Protein AF-A0A8T3ZBG5-F1 (afdb_monomer_lite)

Structure (mmCIF, N/CA/C/O backbone):
data_AF-A0A8T3ZBG5-F1
#
_entry.id   AF-A0A8T3ZBG5-F1
#
loop_
_atom_site.group_PDB
_atom_site.id
_atom_site.type_symbol
_atom_site.label_atom_id
_atom_site.label_alt_id
_atom_site.label_comp_id
_atom_site.label_asym_id
_atom_site.label_entity_id
_atom_site.label_seq_id
_atom_site.pdbx_PDB_ins_code
_atom_site.Cartn_x
_atom_site.Cartn_y
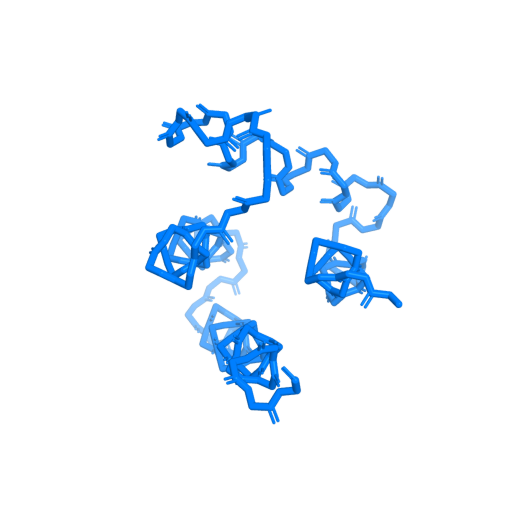_atom_site.Cartn_z
_atom_site.occupancy
_atom_site.B_iso_or_equiv
_atom_site.auth_seq_id
_atom_site.auth_comp_id
_atom_site.auth_asym_id
_atom_site.auth_atom_id
_atom_site.pdbx_PDB_model_num
ATOM 1 N N . MET A 1 1 ? 0.694 0.821 17.215 1.00 74.88 1 MET A N 1
ATOM 2 C CA . MET A 1 1 ? 0.960 1.204 15.819 1.00 74.88 1 MET A CA 1
ATOM 3 C C . MET A 1 1 ? -0.352 1.096 15.072 1.00 74.88 1 MET A C 1
ATOM 5 O O . MET A 1 1 ? -0.940 0.016 15.092 1.00 74.88 1 MET A O 1
ATOM 9 N N . ASN A 1 2 ? -0.856 2.203 14.535 1.00 88.00 2 ASN A N 1
ATOM 10 C CA . ASN A 1 2 ? -2.113 2.205 13.782 1.00 88.00 2 ASN A CA 1
ATOM 11 C C . ASN A 1 2 ? -1.910 1.573 12.387 1.00 88.00 2 ASN A C 1
ATOM 13 O O . ASN A 1 2 ? -0.784 1.264 11.983 1.00 88.00 2 ASN A O 1
ATOM 17 N N 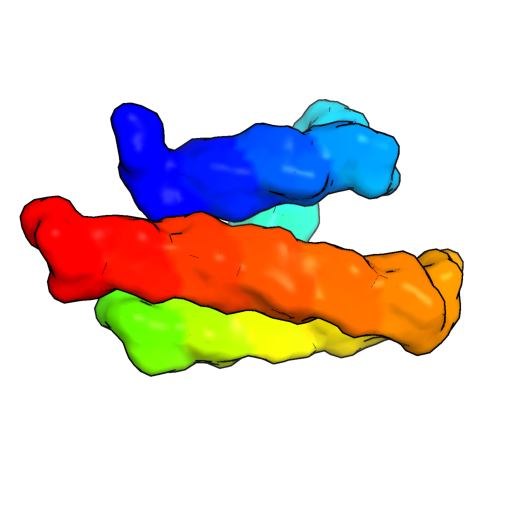. VAL A 1 3 ? -3.004 1.329 11.662 1.00 91.62 3 VAL A N 1
ATOM 18 C CA . VAL A 1 3 ? -2.959 0.696 10.330 1.00 91.62 3 VAL A CA 1
ATOM 19 C C . VAL A 1 3 ? -2.109 1.512 9.354 1.00 91.62 3 VAL A C 1
ATOM 21 O O . VAL A 1 3 ? -1.321 0.942 8.603 1.00 91.62 3 VAL A O 1
ATOM 24 N N . ASP A 1 4 ? -2.196 2.837 9.418 1.00 91.75 4 ASP A N 1
ATOM 25 C CA . ASP A 1 4 ? -1.435 3.747 8.563 1.00 91.75 4 ASP A CA 1
ATOM 26 C C . ASP A 1 4 ? 0.070 3.610 8.736 1.00 91.75 4 ASP A C 1
ATOM 28 O O . ASP A 1 4 ? 0.800 3.422 7.763 1.00 91.75 4 ASP A O 1
ATOM 32 N N . GLU A 1 5 ? 0.532 3.644 9.979 1.00 93.00 5 GLU A N 1
ATOM 33 C CA . GLU A 1 5 ? 1.928 3.451 10.332 1.00 93.00 5 GLU A CA 1
ATOM 34 C C . GLU A 1 5 ? 2.414 2.081 9.851 1.00 93.00 5 GLU A C 1
ATOM 36 O O . GLU A 1 5 ? 3.501 1.991 9.276 1.00 93.00 5 GLU A O 1
ATOM 41 N N . LYS A 1 6 ? 1.610 1.018 10.033 1.00 95.19 6 LYS A N 1
ATOM 42 C CA . LYS A 1 6 ? 1.942 -0.337 9.556 1.00 95.19 6 LYS A CA 1
ATOM 43 C C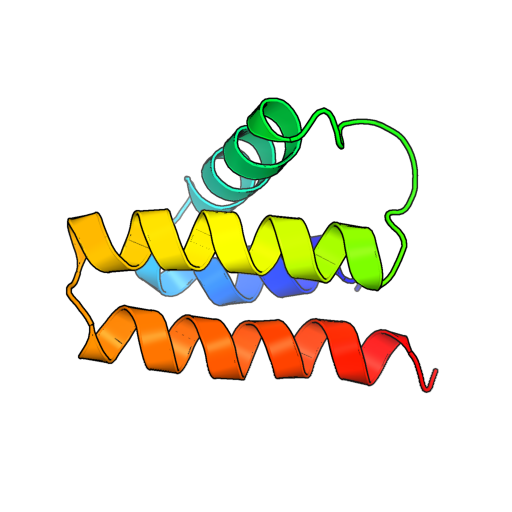 . LYS A 1 6 ? 2.096 -0.375 8.033 1.00 95.19 6 LYS A C 1
ATOM 45 O O . LYS A 1 6 ? 3.076 -0.933 7.542 1.00 95.19 6 LYS A O 1
ATOM 50 N N . ILE A 1 7 ? 1.172 0.240 7.291 1.00 94.94 7 ILE A N 1
ATOM 51 C CA . ILE A 1 7 ? 1.245 0.340 5.827 1.00 94.94 7 ILE A CA 1
ATOM 52 C C . ILE A 1 7 ? 2.511 1.102 5.420 1.00 94.94 7 ILE A C 1
ATOM 54 O O . ILE A 1 7 ? 3.285 0.609 4.605 1.00 94.94 7 ILE A O 1
ATOM 58 N N . VAL A 1 8 ? 2.777 2.271 6.008 1.00 96.00 8 VAL A N 1
ATOM 59 C CA . VAL A 1 8 ? 3.971 3.070 5.686 1.00 96.00 8 VAL A CA 1
ATOM 60 C C . VAL A 1 8 ? 5.254 2.289 5.969 1.00 96.00 8 VAL A C 1
ATOM 62 O O . VAL A 1 8 ? 6.145 2.248 5.120 1.00 96.00 8 VAL A O 1
ATOM 65 N N . ALA A 1 9 ? 5.346 1.620 7.119 1.00 96.38 9 ALA A N 1
ATOM 66 C CA . ALA A 1 9 ? 6.497 0.795 7.471 1.00 96.38 9 ALA A CA 1
ATOM 67 C C . ALA A 1 9 ? 6.696 -0.373 6.496 1.00 96.38 9 ALA A C 1
ATOM 69 O O . ALA A 1 9 ? 7.828 -0.648 6.101 1.00 96.38 9 ALA A O 1
ATOM 70 N N . TYR A 1 10 ? 5.611 -1.011 6.053 1.00 96.19 10 TYR A N 1
ATOM 71 C CA . TYR A 1 10 ? 5.662 -2.070 5.047 1.00 96.19 10 TYR A CA 1
ATOM 72 C C . TYR A 1 10 ? 6.137 -1.562 3.678 1.00 96.19 10 TYR A C 1
ATOM 74 O O . TYR A 1 10 ? 6.833 -2.274 2.958 1.00 96.19 10 TYR A O 1
ATOM 82 N N . MET A 1 11 ? 5.809 -0.317 3.325 1.00 95.25 11 MET A N 1
ATOM 83 C CA . MET A 1 11 ? 6.193 0.298 2.050 1.00 95.25 11 MET A CA 1
ATOM 84 C C . MET A 1 11 ? 7.601 0.926 2.060 1.00 95.25 11 MET A C 1
ATOM 86 O O . MET A 1 11 ? 8.151 1.192 0.987 1.00 95.25 11 MET A O 1
ATOM 90 N N . LYS A 1 12 ? 8.224 1.131 3.233 1.00 95.56 12 LYS A N 1
ATOM 91 C CA . LYS A 1 12 ? 9.587 1.693 3.361 1.00 95.56 12 LYS A CA 1
ATOM 92 C C . LYS A 1 12 ? 10.661 0.973 2.534 1.00 95.56 12 LYS A C 1
ATOM 94 O O . LYS A 1 12 ? 11.463 1.673 1.928 1.00 95.56 12 LYS A O 1
ATOM 99 N N . PRO A 1 13 ? 10.708 -0.368 2.427 1.00 92.50 13 PRO A N 1
ATOM 100 C CA . PRO A 1 13 ? 11.716 -1.041 1.603 1.00 92.50 13 PRO A CA 1
ATOM 101 C C . PRO A 1 13 ? 11.648 -0.687 0.110 1.00 92.50 13 PRO A C 1
ATOM 103 O O . PRO A 1 13 ? 12.651 -0.791 -0.587 1.00 92.50 13 PRO A O 1
ATOM 106 N N . LEU A 1 14 ? 10.477 -0.272 -0.385 1.00 90.81 14 LEU A N 1
ATOM 107 C CA . LEU A 1 14 ? 10.267 0.102 -1.788 1.00 90.81 14 LEU A CA 1
ATOM 108 C C . LEU A 1 14 ? 10.459 1.597 -2.032 1.00 90.81 14 LEU A C 1
ATOM 110 O O . LEU A 1 14 ? 10.996 1.988 -3.064 1.00 90.81 14 LEU A O 1
ATOM 114 N N . PHE A 1 15 ? 9.993 2.429 -1.102 1.00 92.44 15 PHE A N 1
ATOM 115 C CA . PHE A 1 15 ? 9.909 3.879 -1.296 1.00 92.44 15 PHE A CA 1
ATOM 116 C C . PHE A 1 15 ? 10.859 4.682 -0.400 1.00 92.44 15 PHE A C 1
ATOM 118 O O . PHE A 1 15 ? 10.909 5.907 -0.509 1.00 92.44 15 PHE A O 1
ATOM 125 N N . GLY A 1 16 ? 11.608 4.023 0.485 1.00 94.44 16 GLY A N 1
ATOM 126 C CA . GLY A 1 16 ? 12.471 4.667 1.469 1.00 94.44 16 GLY A CA 1
ATOM 127 C C . GLY A 1 16 ? 11.703 5.694 2.300 1.00 94.44 16 GLY A C 1
ATOM 128 O O . GLY A 1 16 ? 10.569 5.457 2.728 1.00 94.44 16 GLY A O 1
ATOM 129 N N . ASP A 1 17 ? 12.301 6.871 2.457 1.00 95.12 17 ASP A N 1
ATOM 130 C CA . ASP A 1 17 ? 11.713 8.001 3.183 1.00 95.12 17 ASP A CA 1
ATOM 131 C C . ASP A 1 17 ? 10.470 8.586 2.489 1.00 95.12 17 ASP A C 1
ATOM 133 O O . ASP A 1 17 ? 9.683 9.293 3.114 1.00 95.12 17 ASP A O 1
ATOM 137 N N . MET A 1 18 ? 10.231 8.262 1.211 1.00 94.56 18 MET A N 1
ATOM 138 C CA . MET A 1 18 ? 9.031 8.705 0.494 1.00 94.56 18 MET A CA 1
ATOM 139 C C . MET A 1 18 ? 7.797 7.844 0.784 1.00 94.56 18 MET A C 1
ATOM 141 O O . MET A 1 18 ? 6.717 8.182 0.306 1.00 94.56 18 MET A O 1
ATOM 145 N N . ALA A 1 19 ? 7.913 6.749 1.542 1.00 95.75 19 ALA A N 1
ATOM 146 C CA . ALA A 1 19 ? 6.801 5.826 1.781 1.00 95.75 19 ALA A CA 1
ATOM 147 C C . ALA A 1 19 ? 5.561 6.521 2.365 1.00 95.75 19 ALA A C 1
ATOM 149 O O . ALA A 1 19 ? 4.454 6.322 1.866 1.00 95.75 19 ALA A O 1
ATOM 150 N N . GLU A 1 20 ? 5.752 7.386 3.362 1.00 95.25 20 GLU A N 1
ATOM 151 C CA . GLU A 1 20 ? 4.664 8.143 3.990 1.00 95.25 20 GLU A CA 1
ATOM 152 C C . GLU A 1 20 ? 3.954 9.043 2.976 1.00 95.25 20 GLU A C 1
ATOM 154 O O . GLU A 1 20 ? 2.734 8.976 2.811 1.00 95.25 20 GLU A O 1
ATOM 159 N N . ARG A 1 21 ? 4.733 9.815 2.211 1.00 95.44 21 ARG A N 1
ATOM 160 C CA . ARG A 1 21 ? 4.207 10.690 1.162 1.00 95.44 21 ARG A CA 1
ATOM 161 C C . ARG A 1 21 ? 3.486 9.903 0.070 1.00 95.44 21 ARG A C 1
ATOM 163 O O . ARG A 1 21 ? 2.420 10.321 -0.371 1.00 95.44 21 ARG A O 1
ATOM 170 N N . THR A 1 22 ? 4.033 8.773 -0.370 1.00 94.88 22 THR A N 1
ATOM 171 C CA . THR A 1 22 ? 3.421 7.932 -1.407 1.00 94.88 22 THR A CA 1
ATOM 172 C C . THR A 1 22 ? 2.062 7.400 -0.965 1.00 94.88 22 THR A C 1
ATOM 174 O O . THR A 1 22 ? 1.104 7.465 -1.742 1.00 94.88 22 THR A O 1
ATOM 177 N N . VAL A 1 23 ? 1.960 6.910 0.275 1.00 94.69 23 VAL A N 1
ATOM 178 C CA . VAL A 1 23 ? 0.695 6.445 0.864 1.00 94.69 23 VAL A CA 1
ATOM 179 C C . VAL A 1 23 ? -0.291 7.608 0.993 1.00 94.69 23 VAL A C 1
ATOM 181 O O . VAL A 1 23 ? -1.442 7.470 0.576 1.00 94.69 23 VAL A O 1
ATOM 184 N N . GLY A 1 24 ? 0.165 8.768 1.478 1.00 95.06 24 GLY A N 1
ATOM 185 C CA . GLY A 1 24 ? -0.639 9.991 1.560 1.00 95.06 24 GLY A CA 1
ATOM 186 C C . GLY A 1 24 ? -1.227 10.402 0.209 1.00 95.06 24 GLY A C 1
ATOM 187 O O . GLY A 1 24 ? -2.435 10.573 0.092 1.00 95.06 24 GLY A O 1
ATOM 188 N N . VAL A 1 25 ? -0.412 10.429 -0.848 1.00 95.31 25 VAL A N 1
ATOM 189 C CA . VAL A 1 25 ? -0.869 10.749 -2.211 1.00 95.31 25 VAL A CA 1
ATOM 190 C C . VAL A 1 25 ? -1.914 9.747 -2.717 1.00 95.31 25 VAL A C 1
ATOM 192 O O . VAL A 1 25 ? -2.865 10.148 -3.387 1.00 95.31 25 VAL A O 1
ATOM 195 N N . GLN A 1 26 ? -1.783 8.447 -2.419 1.00 95.50 26 GLN A N 1
ATOM 196 C CA . GLN A 1 26 ? -2.812 7.477 -2.828 1.00 95.50 26 GLN A CA 1
ATOM 197 C C . GLN A 1 26 ? -4.135 7.700 -2.088 1.00 95.50 26 GLN A C 1
ATOM 199 O O . GLN A 1 26 ? -5.197 7.569 -2.692 1.00 95.50 26 GLN A O 1
ATOM 204 N N . LYS A 1 27 ? -4.091 8.087 -0.812 1.00 94.88 27 LYS A N 1
ATOM 205 C CA . LYS A 1 27 ? -5.290 8.460 -0.051 1.00 94.88 27 LYS A CA 1
ATOM 206 C C . LYS A 1 27 ? -5.931 9.742 -0.571 1.00 94.88 27 LYS A C 1
ATOM 208 O O . LYS A 1 27 ? -7.144 9.779 -0.761 1.00 94.88 27 LYS A O 1
ATOM 213 N N . GLU A 1 28 ? -5.127 10.764 -0.857 1.00 95.12 28 GLU A N 1
ATOM 214 C CA . GLU A 1 28 ? -5.583 12.035 -1.430 1.00 95.12 28 GLU A CA 1
ATOM 215 C C . GLU A 1 28 ? -6.312 11.828 -2.758 1.00 95.12 28 GLU A C 1
ATOM 217 O O . GLU A 1 28 ? -7.416 12.341 -2.933 1.00 95.12 28 GLU A O 1
ATOM 222 N N . LYS A 1 29 ? -5.761 11.000 -3.656 1.00 94.62 29 LYS A N 1
ATOM 223 C CA . LYS A 1 29 ? -6.413 10.626 -4.925 1.00 94.62 29 LYS A CA 1
ATOM 224 C C . LYS A 1 29 ? -7.794 9.996 -4.739 1.00 94.62 29 LYS A C 1
ATOM 226 O O . LYS A 1 29 ? -8.633 10.096 -5.628 1.00 94.62 29 LYS A O 1
ATOM 231 N N . LEU A 1 30 ? -8.016 9.329 -3.610 1.00 94.19 30 LEU A N 1
ATOM 232 C CA . LEU A 1 30 ? -9.277 8.674 -3.271 1.00 94.19 30 LEU A CA 1
ATOM 233 C C . LEU A 1 30 ? -10.215 9.567 -2.443 1.00 94.19 30 LEU A C 1
ATOM 235 O O . LEU A 1 30 ? -11.334 9.145 -2.156 1.00 94.19 30 LEU A O 1
ATOM 239 N N . GLY A 1 31 ? -9.782 10.775 -2.062 1.00 93.94 31 GLY A N 1
ATOM 240 C CA . GLY A 1 31 ? -10.524 11.671 -1.173 1.00 93.94 31 GLY A CA 1
ATOM 241 C C . GLY A 1 31 ? -10.526 11.237 0.299 1.00 93.94 31 GLY A C 1
ATOM 242 O O . GLY A 1 31 ? -11.364 11.699 1.066 1.00 93.94 31 GLY A O 1
ATOM 243 N N . LEU A 1 32 ? -9.603 10.359 0.702 1.00 91.88 32 LEU A N 1
ATOM 244 C CA . LEU A 1 32 ? -9.559 9.699 2.014 1.00 91.88 32 LEU A CA 1
ATOM 245 C C . LEU A 1 32 ? -8.541 10.366 2.955 1.00 91.88 32 LEU A C 1
ATOM 247 O O . LEU A 1 32 ? -7.596 9.735 3.422 1.00 91.88 32 LEU A O 1
ATOM 251 N N . THR A 1 33 ? -8.676 11.674 3.176 1.00 78.38 33 THR A N 1
ATOM 252 C CA . THR A 1 33 ? -7.639 12.499 3.834 1.00 78.38 33 THR A CA 1
ATOM 253 C C . THR A 1 33 ? -7.909 12.829 5.299 1.00 78.38 33 THR A C 1
ATOM 255 O O . THR A 1 33 ? -7.065 13.450 5.944 1.00 78.38 33 THR A O 1
ATOM 258 N N . LYS A 1 34 ? -9.076 12.464 5.841 1.00 76.62 34 LYS A N 1
ATOM 259 C CA . LYS A 1 34 ? -9.494 12.861 7.191 1.00 76.62 34 LYS A CA 1
ATOM 260 C C . LYS A 1 34 ? -10.061 11.688 7.972 1.00 76.62 34 LYS A C 1
ATOM 262 O O . LYS A 1 34 ? -10.906 10.964 7.460 1.00 76.62 34 LYS A O 1
ATOM 267 N N . GLY A 1 35 ? -9.670 11.614 9.241 1.00 77.81 35 GLY A N 1
ATOM 268 C CA . GLY A 1 35 ? -10.166 10.616 10.180 1.00 77.81 35 GLY A CA 1
ATOM 269 C C . GLY A 1 35 ? -9.550 9.237 9.974 1.00 77.81 35 GLY A C 1
ATOM 270 O O . GLY A 1 35 ? -8.712 9.023 9.099 1.00 77.81 35 GLY A O 1
ATOM 271 N N . GLU A 1 36 ? -9.956 8.314 10.836 1.00 85.44 36 GLU A N 1
ATOM 272 C CA . GLU A 1 36 ? -9.609 6.906 10.709 1.00 85.44 36 GLU A CA 1
ATOM 273 C C . GLU A 1 36 ? -10.435 6.281 9.581 1.00 85.44 36 GLU A C 1
ATOM 275 O O . GLU A 1 36 ? -11.653 6.454 9.528 1.00 85.44 36 GLU A O 1
ATOM 280 N N . LEU A 1 37 ? -9.765 5.592 8.658 1.00 90.19 37 LEU A N 1
ATOM 281 C CA . LEU A 1 37 ? -10.424 4.959 7.522 1.00 90.19 37 LEU A CA 1
ATOM 282 C C . LEU A 1 37 ? -11.102 3.657 7.951 1.00 90.19 37 LEU A C 1
ATOM 284 O O . LEU A 1 37 ? -10.568 2.883 8.745 1.00 90.19 37 LEU A O 1
ATOM 288 N N . SER A 1 38 ? -12.257 3.376 7.363 1.00 91.81 38 SER A N 1
ATOM 289 C CA . SER A 1 38 ? -12.894 2.067 7.457 1.00 91.81 38 SER A CA 1
ATOM 290 C C . SER A 1 38 ? -12.091 0.992 6.715 1.00 91.81 38 SER A C 1
ATOM 292 O O . SER A 1 38 ? -11.249 1.270 5.857 1.00 91.81 38 SER A O 1
ATOM 294 N N . TYR A 1 39 ? -12.390 -0.276 7.006 1.00 90.81 39 TYR A N 1
ATOM 295 C CA . TYR A 1 39 ? -11.778 -1.417 6.320 1.00 90.81 39 TYR A CA 1
ATOM 296 C C . TYR A 1 39 ? -11.923 -1.336 4.789 1.00 90.81 39 TYR A C 1
ATOM 298 O O . TYR A 1 39 ? -10.956 -1.553 4.057 1.00 90.81 39 TYR A O 1
ATOM 306 N N . ASP A 1 40 ? -13.110 -0.975 4.297 1.00 93.25 40 ASP A N 1
ATOM 307 C CA . ASP A 1 40 ? -13.378 -0.880 2.859 1.00 93.25 40 ASP A CA 1
ATOM 308 C C . ASP A 1 40 ? -12.629 0.296 2.216 1.00 93.25 40 ASP A C 1
ATOM 310 O O . ASP A 1 40 ? -12.143 0.200 1.086 1.00 93.25 40 ASP A O 1
ATOM 314 N N . GLU A 1 41 ? -12.457 1.398 2.945 1.00 94.69 41 GLU A N 1
ATOM 315 C CA . GLU A 1 41 ? -11.621 2.516 2.508 1.00 94.69 41 GLU A CA 1
ATOM 316 C C . GLU A 1 41 ? -10.146 2.113 2.437 1.00 94.69 41 GLU A C 1
ATOM 318 O O . GLU A 1 41 ? -9.485 2.385 1.430 1.00 94.69 41 GLU A O 1
ATOM 323 N N . TYR A 1 42 ? -9.643 1.368 3.422 1.00 94.44 42 TYR A N 1
ATOM 324 C CA . TYR A 1 42 ? -8.300 0.794 3.363 1.00 94.44 42 TYR A CA 1
ATOM 325 C C . TYR A 1 42 ? -8.122 -0.157 2.179 1.00 94.44 42 TYR A C 1
ATOM 327 O O . TYR A 1 42 ? -7.116 -0.065 1.476 1.00 94.44 42 TYR A O 1
ATOM 335 N N . LYS A 1 43 ? -9.102 -1.015 1.874 1.00 95.38 43 LYS A N 1
ATOM 336 C CA . LYS A 1 43 ? -9.064 -1.875 0.677 1.00 95.38 43 LYS A CA 1
ATOM 337 C C . LYS A 1 43 ? -8.915 -1.066 -0.613 1.00 95.38 43 LYS A C 1
ATOM 339 O O . LYS A 1 43 ? -8.165 -1.469 -1.510 1.00 95.38 43 LYS A O 1
ATOM 344 N N . ARG A 1 44 ? -9.576 0.091 -0.711 1.00 96.25 44 ARG A N 1
ATOM 345 C CA . ARG A 1 44 ? -9.424 1.004 -1.858 1.00 96.25 44 ARG A CA 1
ATOM 346 C C . ARG A 1 44 ? -8.019 1.604 -1.918 1.00 96.25 44 ARG A C 1
ATOM 348 O O . ARG A 1 44 ? -7.426 1.628 -2.996 1.00 96.25 44 ARG A O 1
ATOM 355 N N . VAL A 1 45 ? -7.456 2.014 -0.778 1.00 95.56 45 VAL A N 1
ATOM 356 C CA . VAL A 1 45 ? -6.068 2.506 -0.689 1.00 95.56 45 VAL A CA 1
ATOM 357 C C . VAL A 1 45 ? -5.074 1.428 -1.128 1.00 95.56 45 VAL A C 1
ATOM 359 O O . VAL A 1 45 ? -4.219 1.705 -1.968 1.00 95.56 45 VAL A O 1
ATOM 362 N N . VAL A 1 46 ? -5.223 0.191 -0.641 1.00 96.19 46 VAL A N 1
ATOM 363 C CA . VAL A 1 46 ? -4.390 -0.955 -1.046 1.00 96.19 46 VAL A CA 1
ATOM 364 C C . VAL A 1 46 ? -4.454 -1.157 -2.554 1.00 96.19 46 VAL A C 1
ATOM 366 O O . VAL A 1 46 ? -3.416 -1.218 -3.204 1.00 96.19 46 VAL A O 1
ATOM 369 N N . THR A 1 47 ? -5.656 -1.166 -3.130 1.00 97.06 47 THR A N 1
ATOM 370 C CA . THR A 1 47 ? -5.841 -1.312 -4.582 1.00 97.06 47 THR A CA 1
ATOM 371 C C . THR A 1 47 ? -5.099 -0.217 -5.360 1.00 97.06 47 THR A C 1
ATOM 373 O O . THR A 1 47 ? -4.423 -0.506 -6.349 1.00 97.06 47 THR A O 1
ATOM 376 N N . SER A 1 48 ? -5.159 1.035 -4.891 1.00 97.06 48 SER A N 1
ATOM 377 C CA . SER A 1 48 ? -4.443 2.161 -5.506 1.00 97.06 48 SER A CA 1
ATOM 378 C C . SER A 1 48 ? -2.919 2.019 -5.403 1.00 97.06 48 SER A C 1
ATOM 380 O O . SER A 1 48 ? -2.209 2.285 -6.373 1.00 97.06 48 SER A O 1
ATOM 382 N N . ILE A 1 49 ? -2.400 1.578 -4.252 1.00 96.25 49 ILE A N 1
ATOM 383 C CA . ILE A 1 49 ? -0.963 1.329 -4.049 1.00 96.25 49 ILE A CA 1
ATOM 384 C C . ILE A 1 49 ? -0.485 0.175 -4.939 1.00 96.25 49 ILE A C 1
ATOM 386 O O . ILE A 1 49 ? 0.545 0.291 -5.598 1.00 96.25 49 ILE A O 1
ATOM 390 N N . VAL A 1 50 ? -1.245 -0.917 -5.018 1.00 96.56 50 VAL A N 1
ATOM 391 C CA . VAL A 1 50 ? -0.917 -2.082 -5.854 1.00 96.56 50 VAL A CA 1
ATOM 392 C C . VAL A 1 50 ? -0.872 -1.696 -7.331 1.00 96.56 50 VAL A C 1
ATOM 394 O O . VAL A 1 50 ? 0.054 -2.098 -8.033 1.00 96.56 50 VAL A O 1
ATOM 397 N N . ALA A 1 51 ? -1.810 -0.869 -7.801 1.00 96.62 51 ALA A N 1
ATOM 398 C CA . ALA A 1 51 ? -1.798 -0.355 -9.170 1.00 96.62 51 ALA A CA 1
ATOM 399 C C . ALA A 1 51 ? -0.544 0.490 -9.465 1.00 96.62 51 ALA A C 1
ATOM 401 O O . ALA A 1 51 ? 0.087 0.307 -10.508 1.00 96.62 51 ALA A O 1
ATOM 402 N N . LEU A 1 52 ? -0.140 1.360 -8.530 1.00 95.12 52 LEU A N 1
ATOM 403 C CA . LEU A 1 52 ? 1.112 2.115 -8.627 1.00 95.12 52 LEU A CA 1
ATOM 404 C C . LEU A 1 52 ? 2.323 1.173 -8.714 1.00 95.12 52 LEU A C 1
ATOM 406 O O . LEU A 1 52 ? 3.135 1.281 -9.632 1.00 95.12 52 LEU A O 1
ATOM 410 N N . CYS A 1 53 ? 2.434 0.226 -7.784 1.00 94.81 53 CYS A N 1
ATOM 411 C CA . CYS A 1 53 ? 3.565 -0.694 -7.724 1.00 94.81 53 CYS A CA 1
ATOM 412 C C . CYS A 1 53 ? 3.624 -1.637 -8.929 1.00 94.81 53 CYS A C 1
ATOM 414 O O . CYS A 1 53 ? 4.719 -1.959 -9.383 1.00 94.81 53 CYS A O 1
ATOM 416 N N . ARG A 1 54 ? 2.476 -2.023 -9.498 1.00 96.06 54 ARG A N 1
ATOM 417 C CA . ARG A 1 54 ? 2.406 -2.792 -10.748 1.00 96.06 54 ARG A CA 1
ATOM 418 C C . ARG A 1 54 ? 3.045 -2.034 -11.907 1.00 96.06 54 ARG A C 1
ATOM 420 O O . ARG A 1 54 ? 3.837 -2.622 -12.636 1.00 96.06 54 ARG A O 1
ATOM 427 N N . GLY A 1 55 ? 2.753 -0.740 -12.042 1.00 93.81 55 GLY A N 1
ATOM 428 C CA . GLY A 1 55 ? 3.349 0.104 -13.083 1.00 93.81 55 GLY A CA 1
ATOM 429 C C . GLY A 1 55 ? 4.856 0.333 -12.916 1.00 93.81 55 GLY A C 1
ATOM 430 O O . GLY A 1 55 ? 5.549 0.535 -13.906 1.00 93.81 55 GLY A O 1
ATOM 431 N N . MET A 1 56 ? 5.369 0.287 -11.683 1.00 91.31 56 MET A N 1
ATOM 432 C CA . MET A 1 56 ? 6.780 0.569 -11.382 1.00 91.31 56 MET A CA 1
ATOM 433 C C . MET A 1 56 ? 7.675 -0.676 -11.341 1.00 91.31 56 MET A C 1
ATOM 435 O O . MET A 1 56 ? 8.802 -0.642 -11.823 1.00 91.31 56 MET A O 1
ATOM 439 N N . ALA A 1 57 ? 7.197 -1.751 -10.716 1.00 90.38 57 ALA A N 1
ATOM 440 C CA . ALA A 1 57 ? 7.992 -2.925 -10.351 1.00 90.38 57 ALA A CA 1
ATOM 441 C C . ALA A 1 57 ? 7.450 -4.238 -10.948 1.00 90.38 57 ALA A C 1
ATOM 443 O O . ALA A 1 57 ? 8.025 -5.305 -10.726 1.00 90.38 57 ALA A O 1
ATOM 444 N N . GLY A 1 58 ? 6.351 -4.171 -11.705 1.00 94.44 58 GLY A N 1
ATOM 445 C CA . GLY A 1 58 ? 5.724 -5.318 -12.353 1.00 94.44 58 GLY A CA 1
ATOM 446 C C . GLY A 1 58 ? 4.814 -6.145 -11.440 1.00 94.44 58 GLY A C 1
ATOM 447 O O . GLY A 1 58 ? 4.693 -5.927 -10.231 1.00 94.44 58 GLY A O 1
ATOM 448 N N . ASP A 1 59 ? 4.153 -7.133 -12.045 1.00 96.19 59 ASP A N 1
ATOM 449 C CA . ASP A 1 59 ? 3.080 -7.903 -11.406 1.00 96.19 59 ASP A CA 1
ATOM 450 C C . ASP A 1 59 ? 3.531 -8.733 -10.205 1.00 96.19 59 ASP A C 1
ATOM 452 O O . ASP A 1 59 ? 2.803 -8.836 -9.218 1.00 96.19 59 ASP A O 1
ATOM 456 N N . ALA A 1 60 ? 4.726 -9.323 -10.267 1.00 95.06 60 ALA A N 1
ATOM 457 C CA . ALA A 1 60 ? 5.222 -10.195 -9.204 1.00 95.06 60 ALA A CA 1
ATOM 458 C C . ALA A 1 60 ? 5.400 -9.438 -7.879 1.00 95.06 60 ALA A C 1
ATOM 460 O O . ALA A 1 60 ? 5.062 -9.958 -6.816 1.00 95.06 60 ALA A O 1
ATOM 461 N N . ILE A 1 61 ? 5.902 -8.203 -7.944 1.00 93.19 61 ILE A N 1
ATOM 462 C CA . ILE A 1 61 ? 6.062 -7.340 -6.771 1.00 93.19 61 ILE A CA 1
ATOM 463 C C . ILE A 1 61 ? 4.706 -6.800 -6.319 1.00 93.19 61 ILE A C 1
ATOM 465 O O . ILE A 1 61 ? 4.405 -6.839 -5.128 1.00 93.19 61 ILE A O 1
ATOM 469 N N . ALA A 1 62 ? 3.856 -6.376 -7.256 1.00 95.88 62 ALA A N 1
ATOM 470 C CA . ALA A 1 62 ? 2.524 -5.870 -6.942 1.00 95.88 62 ALA A CA 1
ATOM 471 C C . ALA A 1 62 ? 1.664 -6.888 -6.175 1.00 95.88 62 ALA A C 1
ATOM 473 O O . ALA A 1 62 ? 1.012 -6.511 -5.206 1.00 95.88 62 ALA A O 1
ATOM 474 N N . ARG A 1 63 ? 1.714 -8.176 -6.546 1.00 96.38 63 ARG A N 1
ATOM 475 C CA . ARG A 1 63 ? 0.999 -9.248 -5.827 1.00 96.38 63 ARG A CA 1
ATOM 476 C C . ARG A 1 63 ? 1.489 -9.421 -4.391 1.00 96.38 63 ARG A C 1
ATOM 478 O O . ARG A 1 63 ? 0.679 -9.485 -3.478 1.00 96.38 63 ARG A O 1
ATOM 485 N N . LYS A 1 64 ? 2.808 -9.418 -4.168 1.00 95.88 64 LYS A N 1
ATOM 486 C CA . LYS A 1 64 ? 3.372 -9.512 -2.808 1.00 95.88 64 LYS A CA 1
ATOM 487 C C . LYS A 1 64 ? 2.925 -8.350 -1.922 1.00 95.88 64 LYS A C 1
ATOM 489 O O . LYS A 1 64 ? 2.636 -8.553 -0.747 1.00 95.88 64 LYS A O 1
ATOM 494 N N . ILE A 1 65 ? 2.866 -7.148 -2.494 1.00 95.94 65 ILE A N 1
ATOM 495 C CA . ILE A 1 65 ? 2.390 -5.952 -1.795 1.00 95.94 65 ILE A CA 1
ATOM 496 C C . ILE A 1 65 ? 0.902 -6.076 -1.478 1.00 95.94 65 ILE A C 1
ATOM 498 O O . ILE A 1 65 ? 0.498 -5.782 -0.358 1.00 95.94 65 ILE A O 1
ATOM 502 N N . GLU A 1 66 ? 0.095 -6.531 -2.435 1.00 97.00 66 GLU A N 1
ATOM 503 C CA . GLU A 1 66 ? -1.332 -6.770 -2.226 1.00 97.00 66 GLU A CA 1
ATOM 504 C C . GLU A 1 66 ? -1.574 -7.727 -1.054 1.00 97.00 66 GLU A C 1
ATOM 506 O O . GLU A 1 66 ? -2.327 -7.391 -0.140 1.00 97.00 66 GLU A O 1
ATOM 511 N N . ASP A 1 67 ? -0.891 -8.872 -1.039 1.00 96.69 67 ASP A N 1
ATOM 512 C CA . ASP A 1 67 ? -1.010 -9.871 0.026 1.00 96.69 67 ASP A CA 1
ATOM 513 C C . ASP A 1 67 ? -0.582 -9.303 1.388 1.00 96.69 67 ASP A C 1
ATOM 515 O O . ASP A 1 67 ? -1.312 -9.423 2.376 1.00 96.69 67 ASP A O 1
ATOM 519 N N . GLY A 1 68 ? 0.570 -8.626 1.444 1.00 96.75 68 GLY A N 1
ATOM 520 C CA . GLY A 1 68 ? 1.091 -8.049 2.684 1.00 96.75 68 GLY A CA 1
ATOM 521 C C . GLY A 1 68 ? 0.201 -6.948 3.262 1.00 96.75 68 GLY A C 1
ATOM 522 O O . GLY A 1 68 ? -0.113 -6.960 4.453 1.00 96.75 68 GLY A O 1
ATOM 523 N N . LEU A 1 69 ? -0.262 -6.021 2.421 1.00 96.50 69 LEU A N 1
ATOM 524 C CA . LEU A 1 69 ? -1.142 -4.939 2.858 1.00 96.50 69 LEU A CA 1
ATOM 525 C C . LEU A 1 69 ? -2.530 -5.454 3.259 1.00 96.50 69 LEU A C 1
ATOM 527 O O . LEU A 1 69 ? -3.094 -4.971 4.240 1.00 96.50 69 LEU A O 1
ATOM 531 N N . ASN A 1 70 ? -3.069 -6.456 2.554 1.00 96.25 70 ASN A N 1
ATOM 532 C CA . ASN A 1 70 ? -4.322 -7.107 2.943 1.00 96.25 70 ASN A CA 1
ATOM 533 C C . ASN A 1 70 ? -4.209 -7.808 4.306 1.00 96.25 70 ASN A C 1
ATOM 535 O O . ASN A 1 70 ? -5.172 -7.782 5.075 1.00 96.25 70 ASN A O 1
ATOM 539 N N . GLY A 1 71 ? -3.049 -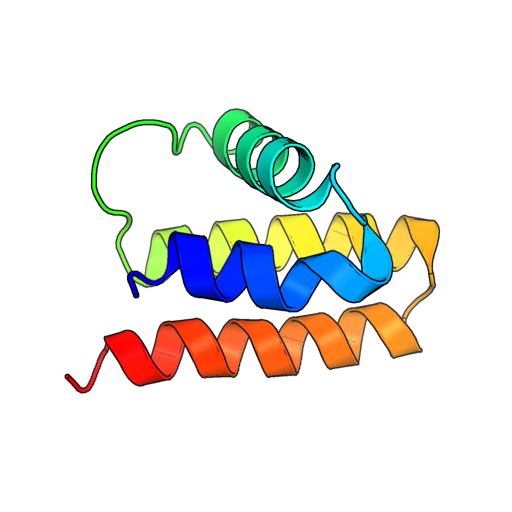8.394 4.623 1.00 95.50 71 GLY A N 1
ATOM 540 C CA . GLY A 1 71 ? -2.762 -8.937 5.952 1.00 95.50 71 GLY A CA 1
ATOM 541 C C . GLY A 1 71 ? -2.854 -7.862 7.037 1.00 95.50 71 GLY A C 1
ATOM 542 O O . GLY A 1 71 ? -3.637 -7.999 7.976 1.00 95.50 71 GLY A O 1
ATOM 543 N N . ILE A 1 72 ? -2.154 -6.740 6.841 1.00 94.69 72 ILE A N 1
ATOM 544 C CA . ILE A 1 72 ? -2.116 -5.612 7.789 1.00 94.69 72 ILE A CA 1
ATOM 545 C C . ILE A 1 72 ? -3.518 -5.091 8.134 1.00 94.69 72 ILE A C 1
ATOM 547 O O . ILE A 1 72 ? -3.834 -4.909 9.310 1.00 94.69 72 ILE A O 1
ATOM 551 N N . ILE A 1 73 ? -4.364 -4.856 7.126 1.00 93.62 73 ILE A N 1
ATOM 552 C CA . ILE A 1 73 ? -5.70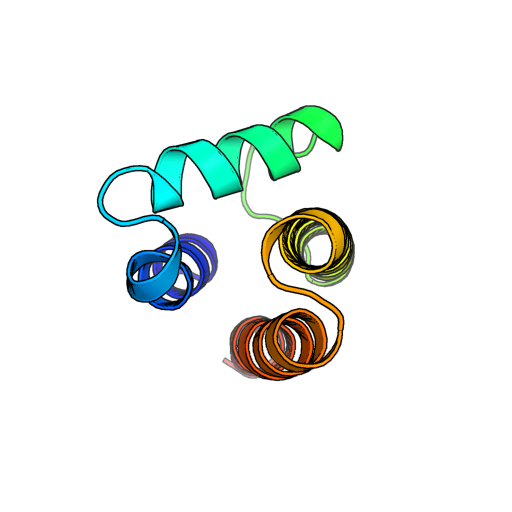4 -4.273 7.333 1.00 93.62 73 ILE A CA 1
ATOM 553 C C . ILE A 1 73 ? -6.718 -5.293 7.876 1.00 93.62 73 ILE A C 1
ATOM 555 O O . ILE A 1 73 ? -7.756 -4.917 8.423 1.00 93.62 73 ILE A O 1
ATOM 559 N N . SER A 1 74 ? -6.450 -6.592 7.711 1.00 92.00 74 SER A N 1
ATOM 560 C CA . SER A 1 74 ? -7.318 -7.656 8.227 1.00 92.00 74 SER A CA 1
ATOM 561 C C . SER A 1 74 ? -7.040 -7.935 9.702 1.00 92.00 74 SER A C 1
ATOM 563 O O . SER A 1 74 ? -7.982 -8.153 10.458 1.00 92.00 74 SER A O 1
ATOM 565 N N . GLU A 1 75 ? -5.782 -7.839 10.141 1.00 87.75 75 GLU A N 1
ATOM 566 C CA . GLU A 1 75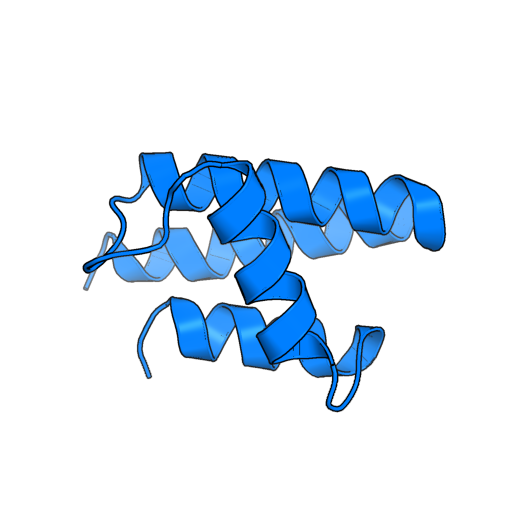 ? -5.422 -7.907 11.565 1.00 87.75 75 GLU A CA 1
ATOM 567 C C . GLU A 1 75 ? -6.128 -6.825 12.393 1.00 87.75 75 GLU A C 1
ATOM 569 O O . GLU A 1 75 ? -6.603 -7.095 13.494 1.00 87.75 75 GLU A O 1
ATOM 574 N N . SER A 1 76 ? -6.258 -5.611 11.849 1.00 76.00 76 SER A N 1
ATOM 575 C CA . SER A 1 76 ? -6.946 -4.503 12.523 1.00 76.00 76 SER A CA 1
ATOM 576 C C . SER A 1 76 ? -8.460 -4.671 12.639 1.00 76.00 76 SER A C 1
ATOM 578 O O . SER A 1 76 ? -9.091 -3.921 13.369 1.00 76.00 76 SER A O 1
ATOM 580 N N . ARG A 1 77 ? -9.060 -5.636 11.933 1.00 72.06 77 ARG A N 1
ATOM 581 C CA . ARG A 1 77 ? -10.498 -5.933 12.026 1.00 72.06 77 ARG A CA 1
ATOM 582 C C . ARG A 1 77 ? -10.830 -6.877 13.192 1.00 72.06 77 ARG A C 1
ATOM 584 O O . ARG A 1 77 ? -11.997 -7.003 13.547 1.00 72.06 77 ARG A O 1
ATOM 591 N N . GLY A 1 78 ? -9.828 -7.567 13.742 1.00 57.38 78 GLY A N 1
ATOM 592 C CA . GLY A 1 78 ? -9.985 -8.566 14.804 1.00 57.38 78 GLY A CA 1
ATOM 593 C C . GLY A 1 78 ? -9.385 -8.175 16.157 1.00 57.38 78 GLY A C 1
ATOM 594 O O . GLY A 1 78 ? -9.296 -9.044 17.020 1.00 57.38 78 GLY A O 1
ATOM 595 N N . SER A 1 79 ? -8.942 -6.922 16.324 1.00 47.38 79 SER A N 1
ATOM 596 C CA . SER A 1 79 ? -8.442 -6.367 17.595 1.00 47.38 79 SER A CA 1
ATOM 597 C C . SER A 1 79 ? -9.444 -5.409 18.222 1.00 47.38 79 SER A C 1
ATOM 599 O O . SER A 1 79 ? -10.151 -4.731 17.445 1.00 47.38 79 SER A O 1
#

Radius of gyration: 11.61 Å; chains: 1; bounding box: 26×23×31 Å

Foldseek 3Di:
DDLLVQQLVVCCVPQPPCSNVVLCVLCVVVVNNDDDDDLVSLLSSLVSVLVVCCVPPNDVVSVVSSVSSNVSSVVVVVD

Sequence (79 aa):
MNVDEKIVAYMKPLFGDMAERTVGVQKEKLGLTKGELSYDEYKRVVTSIVALCRGMAGDAIARKIEDGLNGIISESRGS

pLDDT: mean 91.89, std 8.37, range [47.38, 97.06]

Secondary structure (DSSP, 8-state):
--HHHHHHHHHHHHHGGGHHHHHHHHHHHTT--SSPPPHHHHHHHHHHHHHHHHHHH-HHHHHHHHHHHHHHHHHTT--